Protein AF-A0A955BH51-F1 (afdb_monomer_lite)

Radius of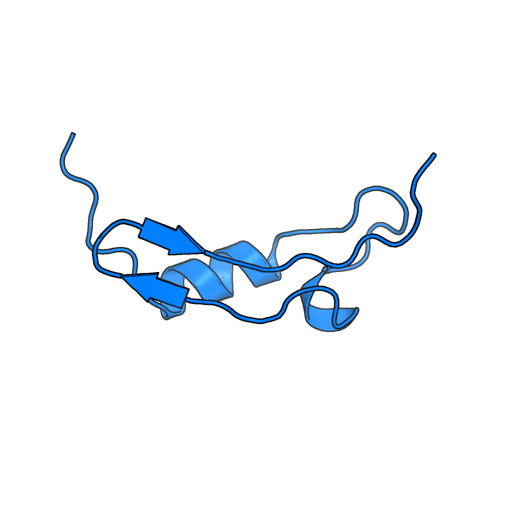 gyration: 12.54 Å; chains: 1; bounding box: 26×19×35 Å

pLDDT: mean 83.86, std 13.33, range [39.22, 94.06]

Structure (mmCIF, N/CA/C/O backbone):
data_AF-A0A955BH51-F1
#
_entry.id   AF-A0A955BH51-F1
#
loop_
_atom_site.group_PDB
_atom_site.id
_atom_site.type_symbol
_atom_site.label_atom_id
_atom_site.label_alt_id
_atom_site.label_comp_id
_atom_site.label_asym_id
_atom_site.label_entity_id
_atom_site.label_seq_id
_atom_site.pdbx_PDB_ins_code
_atom_site.Cartn_x
_atom_site.Cartn_y
_atom_site.Cartn_z
_atom_site.occupancy
_atom_site.B_iso_or_equiv
_atom_site.auth_seq_id
_atom_site.auth_comp_id
_atom_site.auth_asym_id
_atom_site.auth_atom_id
_atom_site.pdbx_PDB_model_num
ATOM 1 N N . MET A 1 1 ? -17.219 -12.956 18.135 1.00 39.22 1 MET A N 1
ATOM 2 C CA . MET A 1 1 ? -15.833 -12.599 17.783 1.00 39.22 1 MET A CA 1
ATOM 3 C C . MET A 1 1 ? -15.783 -11.084 17.787 1.00 39.22 1 MET A C 1
ATOM 5 O O . MET A 1 1 ? -16.394 -10.491 16.912 1.00 39.22 1 MET A O 1
ATOM 9 N N . SER A 1 2 ? -15.235 -10.467 18.837 1.00 43.00 2 SER A N 1
ATOM 10 C CA . SER A 1 2 ? -15.060 -9.010 18.857 1.00 43.00 2 SER A CA 1
ATOM 11 C C . SER A 1 2 ? -13.847 -8.695 18.004 1.00 43.00 2 SER A C 1
ATOM 13 O O . SER A 1 2 ? -12.730 -8.994 18.409 1.00 43.00 2 SER A O 1
ATOM 15 N N . SER A 1 3 ? -14.075 -8.169 16.808 1.00 56.31 3 SER A N 1
ATOM 16 C CA . SER A 1 3 ? -13.011 -7.557 16.025 1.00 56.31 3 SER A CA 1
ATOM 17 C C . SER A 1 3 ? -12.675 -6.233 16.700 1.00 56.31 3 SER A C 1
ATOM 19 O O . SER A 1 3 ? -13.529 -5.346 16.760 1.00 56.31 3 SER A O 1
ATOM 21 N N . ASP A 1 4 ? -11.469 -6.111 17.250 1.00 62.06 4 ASP A N 1
ATOM 22 C CA . ASP A 1 4 ? -10.926 -4.809 17.627 1.00 62.06 4 ASP A CA 1
ATOM 23 C C . ASP A 1 4 ? -11.068 -3.836 16.445 1.00 62.06 4 ASP A C 1
ATOM 25 O O . ASP A 1 4 ? -10.954 -4.260 15.285 1.00 62.06 4 ASP A O 1
ATOM 29 N N . PRO A 1 5 ? -11.342 -2.542 16.697 1.00 64.06 5 PRO A N 1
ATOM 30 C CA . PRO A 1 5 ? -11.418 -1.563 15.625 1.00 64.06 5 PRO A CA 1
ATOM 31 C C . PRO A 1 5 ? -10.113 -1.615 14.828 1.00 64.06 5 PRO A C 1
ATOM 33 O O . PRO A 1 5 ? -9.030 -1.389 15.370 1.00 64.06 5 PRO A O 1
ATOM 36 N N . THR A 1 6 ? -10.212 -1.960 13.542 1.00 72.19 6 THR A N 1
ATOM 37 C CA . THR A 1 6 ? -9.049 -2.006 12.653 1.00 72.19 6 THR A CA 1
ATOM 38 C C . THR A 1 6 ? -8.533 -0.583 12.543 1.00 72.19 6 THR A C 1
ATOM 40 O O . THR A 1 6 ? -9.222 0.285 12.023 1.00 72.19 6 THR A O 1
ATOM 43 N N . THR A 1 7 ? -7.366 -0.306 13.115 1.00 83.25 7 THR A N 1
ATOM 44 C CA . THR A 1 7 ? -6.773 1.031 13.066 1.00 83.25 7 THR A CA 1
ATOM 45 C C . THR A 1 7 ? -5.911 1.173 11.821 1.00 83.25 7 THR A C 1
ATOM 47 O O . THR A 1 7 ? -5.357 0.191 11.323 1.00 83.25 7 THR A O 1
ATOM 50 N N . GLN A 1 8 ? -5.734 2.411 11.355 1.00 82.12 8 GLN A N 1
ATOM 51 C CA . GLN A 1 8 ? -4.791 2.709 10.275 1.00 82.12 8 GLN A CA 1
ATOM 52 C C . GLN A 1 8 ? -3.385 2.170 10.592 1.00 82.12 8 GLN A C 1
ATOM 54 O O . GLN A 1 8 ? -2.750 1.576 9.735 1.00 82.12 8 GLN A O 1
ATOM 59 N N . ALA A 1 9 ? -2.938 2.276 11.848 1.00 85.19 9 ALA A N 1
ATOM 60 C CA . ALA A 1 9 ? -1.630 1.779 12.269 1.00 85.19 9 ALA A CA 1
ATOM 61 C C . ALA A 1 9 ? -1.492 0.250 12.145 1.00 85.19 9 ALA A C 1
ATOM 63 O O . ALA A 1 9 ? -0.449 -0.243 11.719 1.00 85.19 9 ALA A O 1
ATOM 64 N N . ALA A 1 10 ? -2.539 -0.506 12.495 1.00 86.75 10 ALA A N 1
ATOM 65 C CA . ALA A 1 10 ? -2.540 -1.960 12.334 1.00 86.75 10 ALA A CA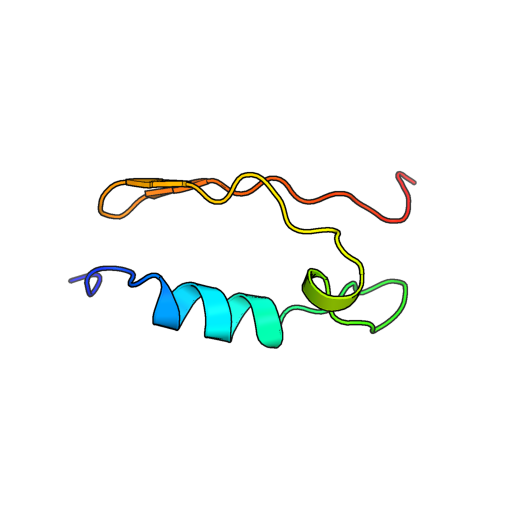 1
ATOM 66 C C . ALA A 1 10 ? -2.497 -2.361 10.851 1.00 86.75 10 ALA A C 1
ATOM 68 O O . ALA A 1 10 ? -1.812 -3.313 10.481 1.00 86.75 10 ALA A O 1
ATOM 69 N N . LEU A 1 11 ? -3.192 -1.603 10.001 1.00 86.94 11 LEU A N 1
ATOM 70 C CA . LEU A 1 11 ? -3.159 -1.796 8.560 1.00 86.94 11 LEU A CA 1
ATOM 71 C C . LEU A 1 11 ? -1.778 -1.496 7.968 1.00 86.94 11 LEU A C 1
ATOM 73 O O . LEU A 1 11 ? -1.263 -2.300 7.194 1.00 86.94 11 LEU A O 1
ATOM 77 N N . ASP A 1 12 ? -1.170 -0.372 8.343 1.00 86.69 12 ASP A N 1
ATOM 78 C CA . ASP A 1 12 ? 0.156 0.018 7.860 1.00 86.69 12 ASP A CA 1
ATOM 79 C C . ASP A 1 12 ? 1.208 -1.035 8.242 1.00 86.69 12 ASP A C 1
ATOM 81 O O . ASP A 1 12 ? 2.052 -1.395 7.420 1.00 86.69 12 ASP A O 1
ATOM 85 N N . ALA A 1 13 ? 1.115 -1.595 9.455 1.00 89.75 13 ALA A N 1
ATOM 86 C CA . ALA A 1 13 ? 1.972 -2.692 9.899 1.00 89.75 13 ALA A CA 1
ATOM 87 C C . ALA A 1 13 ? 1.773 -3.962 9.053 1.00 89.75 13 ALA A C 1
ATOM 89 O O . ALA A 1 13 ? 2.748 -4.552 8.592 1.00 89.75 13 ALA A O 1
ATOM 90 N N . ALA A 1 14 ? 0.522 -4.348 8.785 1.00 90.31 14 ALA A N 1
ATOM 91 C CA . ALA A 1 14 ? 0.224 -5.512 7.952 1.00 90.31 14 ALA A CA 1
ATOM 92 C C . ALA A 1 14 ? 0.722 -5.336 6.504 1.00 90.31 14 ALA A C 1
ATOM 94 O O . ALA A 1 14 ? 1.307 -6.251 5.925 1.00 90.31 14 ALA A O 1
ATOM 95 N N . LEU A 1 15 ? 0.535 -4.148 5.920 1.00 90.19 15 LEU A N 1
ATOM 96 C CA . LEU A 1 15 ? 0.996 -3.835 4.565 1.00 90.19 15 LEU A CA 1
ATOM 97 C C . LEU A 1 15 ? 2.526 -3.777 4.461 1.00 90.19 15 LEU A C 1
ATOM 99 O O . LEU A 1 15 ? 3.071 -4.115 3.411 1.00 90.19 15 LEU A O 1
ATOM 103 N N . ALA A 1 16 ? 3.226 -3.382 5.529 1.00 89.50 16 ALA A N 1
ATOM 104 C CA . ALA A 1 16 ? 4.688 -3.371 5.566 1.00 89.50 16 ALA A CA 1
ATOM 105 C C . ALA A 1 16 ? 5.295 -4.783 5.475 1.00 89.50 16 ALA A C 1
ATOM 107 O O . ALA A 1 16 ? 6.375 -4.956 4.907 1.00 89.50 16 ALA A O 1
ATOM 108 N N . GLU A 1 17 ? 4.598 -5.794 5.998 1.00 93.62 17 GLU A N 1
ATOM 109 C CA . GLU A 1 17 ? 5.030 -7.195 5.949 1.00 93.62 17 GLU A CA 1
ATOM 110 C C . GLU A 1 17 ? 4.545 -7.934 4.693 1.00 93.62 17 GLU A C 1
ATOM 112 O O . GLU A 1 17 ? 5.061 -9.006 4.362 1.00 93.62 17 GLU A O 1
ATOM 117 N N . PHE A 1 18 ? 3.588 -7.359 3.960 1.00 92.50 18 PHE A N 1
ATOM 118 C CA . PHE A 1 18 ? 3.011 -7.974 2.772 1.00 92.50 18 PHE A CA 1
ATOM 119 C C . PHE A 1 18 ? 3.948 -7.850 1.562 1.00 92.50 18 PHE A C 1
ATOM 121 O O . PHE A 1 18 ? 4.252 -6.758 1.067 1.00 92.50 18 PHE A O 1
ATOM 128 N N . LYS A 1 19 ? 4.428 -8.999 1.081 1.00 93.88 19 LYS A N 1
ATOM 129 C CA . LYS A 1 19 ? 5.373 -9.102 -0.036 1.00 93.88 19 LYS A CA 1
ATOM 130 C C . LYS A 1 19 ? 4.680 -9.615 -1.286 1.00 93.88 19 LYS A C 1
ATOM 132 O O . LYS A 1 19 ? 3.873 -10.538 -1.212 1.00 93.88 19 LYS A O 1
ATOM 137 N N . ASP A 1 20 ? 5.059 -9.053 -2.423 1.00 90.19 20 ASP A N 1
ATOM 138 C CA . ASP A 1 20 ? 4.740 -9.609 -3.727 1.00 90.19 20 ASP A CA 1
ATOM 139 C C . ASP A 1 20 ? 5.454 -10.968 -3.892 1.00 90.19 20 ASP A C 1
ATOM 141 O O . ASP A 1 20 ? 6.684 -11.023 -3.767 1.00 90.19 20 ASP A O 1
ATOM 145 N N . PRO A 1 21 ? 4.725 -12.075 -4.127 1.00 88.81 21 PRO A N 1
ATOM 146 C CA . PRO A 1 21 ? 5.316 -13.408 -4.208 1.00 88.81 21 PRO A CA 1
ATOM 147 C C . PRO A 1 21 ? 6.237 -13.595 -5.418 1.00 88.81 21 PRO A C 1
ATOM 149 O O . PRO A 1 21 ? 7.133 -14.435 -5.358 1.00 88.81 21 PRO A O 1
ATOM 152 N N . GLU A 1 22 ? 6.046 -12.832 -6.498 1.00 87.25 22 GLU A N 1
ATOM 153 C CA . GLU A 1 22 ? 6.858 -12.966 -7.712 1.00 87.25 22 GLU A CA 1
ATOM 154 C C . GLU A 1 22 ? 8.254 -12.361 -7.529 1.00 87.25 22 GLU A C 1
ATOM 156 O O . GLU A 1 22 ? 9.258 -12.956 -7.922 1.00 87.25 22 GLU A O 1
ATOM 161 N N . THR A 1 23 ? 8.337 -11.182 -6.908 1.00 88.19 23 THR A N 1
ATOM 162 C CA . THR A 1 23 ? 9.605 -10.453 -6.741 1.00 88.19 23 THR A CA 1
ATOM 163 C C . THR A 1 23 ? 10.212 -10.572 -5.344 1.00 88.19 23 THR A C 1
ATOM 165 O O . THR A 1 23 ? 11.378 -10.224 -5.145 1.00 88.19 23 THR A O 1
ATOM 168 N N . GLY A 1 24 ? 9.433 -11.011 -4.352 1.00 91.00 24 GLY A N 1
ATOM 169 C CA . GLY A 1 24 ? 9.821 -11.046 -2.940 1.00 91.00 24 GLY A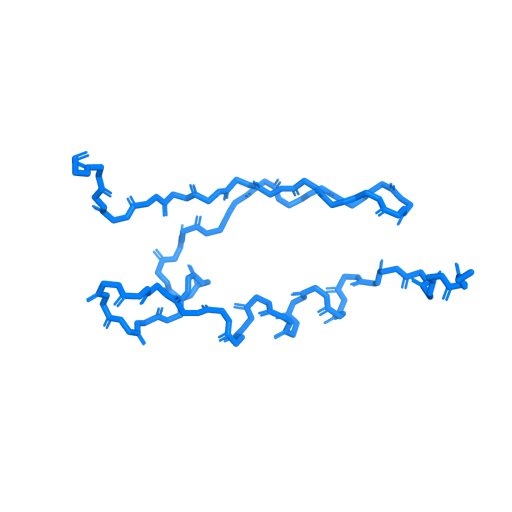 CA 1
ATOM 170 C C . GLY A 1 24 ? 9.939 -9.665 -2.282 1.00 91.00 24 GLY A C 1
ATOM 171 O O . GLY A 1 24 ? 10.385 -9.566 -1.133 1.00 91.00 24 GLY A O 1
ATOM 172 N N . ARG A 1 25 ? 9.569 -8.588 -2.984 1.00 91.44 25 ARG A N 1
ATOM 173 C CA . ARG A 1 25 ? 9.646 -7.204 -2.498 1.00 91.44 25 ARG A CA 1
ATOM 174 C C . ARG A 1 25 ? 8.324 -6.779 -1.855 1.00 91.44 25 ARG A C 1
ATOM 176 O O . ARG A 1 25 ? 7.268 -7.309 -2.167 1.00 91.44 25 ARG A O 1
ATOM 183 N N . GLY A 1 26 ? 8.383 -5.820 -0.931 1.00 94.06 26 GLY A N 1
ATOM 184 C CA . GLY A 1 26 ? 7.189 -5.309 -0.250 1.00 94.06 26 GLY A CA 1
ATOM 185 C C . GLY A 1 26 ? 6.281 -4.510 -1.188 1.00 94.06 26 GLY A C 1
ATOM 186 O O . GLY A 1 26 ? 6.766 -3.616 -1.888 1.00 94.06 26 GLY A O 1
ATOM 187 N N . VAL A 1 27 ? 4.970 -4.771 -1.148 1.00 92.75 27 VAL A N 1
ATOM 188 C CA . VAL A 1 27 ? 3.990 -4.135 -2.053 1.00 92.75 27 VAL A CA 1
ATOM 189 C C . VAL A 1 27 ? 3.916 -2.614 -1.874 1.00 92.75 27 VAL A C 1
ATOM 191 O O . VAL A 1 27 ? 3.697 -1.874 -2.832 1.00 92.75 27 VAL A O 1
ATOM 194 N N . VAL A 1 28 ? 4.165 -2.122 -0.654 1.00 92.19 28 VAL A N 1
ATOM 195 C CA . VAL A 1 28 ? 4.202 -0.684 -0.343 1.00 92.19 28 VAL A CA 1
ATOM 196 C C . VAL A 1 28 ? 5.419 -0.036 -0.998 1.00 92.19 28 VAL A C 1
ATOM 198 O O . VAL A 1 28 ? 5.297 0.983 -1.672 1.00 92.19 28 VAL A O 1
ATOM 201 N N . ALA A 1 29 ? 6.592 -0.661 -0.867 1.00 91.25 29 ALA A N 1
ATOM 202 C CA . ALA A 1 29 ? 7.837 -0.163 -1.451 1.00 91.25 29 ALA A CA 1
ATOM 203 C C . ALA A 1 29 ? 7.826 -0.196 -2.988 1.00 91.25 29 ALA A C 1
ATOM 205 O O . ALA A 1 29 ? 8.556 0.556 -3.631 1.00 91.25 29 ALA A O 1
ATOM 206 N N . MET A 1 30 ? 7.010 -1.072 -3.577 1.00 92.88 30 MET A N 1
ATOM 207 C CA . MET A 1 30 ? 6.789 -1.141 -5.020 1.00 92.88 30 MET A CA 1
ATOM 208 C C . MET A 1 30 ? 5.705 -0.179 -5.519 1.00 92.88 30 MET A C 1
ATOM 210 O O . MET A 1 30 ? 5.486 -0.104 -6.724 1.00 92.88 30 MET A O 1
ATOM 214 N N . GLY A 1 31 ? 5.027 0.551 -4.626 1.00 91.75 31 GLY A N 1
ATOM 215 C CA . GLY A 1 31 ? 3.919 1.433 -4.997 1.00 91.75 31 GLY A CA 1
ATOM 216 C C . GLY A 1 31 ? 2.690 0.684 -5.524 1.00 91.75 31 GLY A C 1
ATOM 217 O O . GLY A 1 31 ? 1.890 1.263 -6.252 1.00 91.75 31 GLY A O 1
ATOM 218 N N . GLN A 1 32 ? 2.536 -0.599 -5.182 1.00 92.62 32 GLN A N 1
ATOM 219 C CA . GLN A 1 32 ? 1.420 -1.434 -5.635 1.00 92.62 32 GLN A CA 1
ATOM 220 C C . GLN A 1 32 ? 0.136 -1.197 -4.837 1.00 92.62 32 GLN A C 1
ATOM 222 O O . GLN A 1 32 ? -0.942 -1.561 -5.296 1.00 92.62 32 GLN A O 1
ATOM 227 N N . VAL A 1 33 ? 0.229 -0.594 -3.652 1.00 93.31 33 VAL A N 1
ATOM 228 C CA . VAL A 1 33 ? -0.921 -0.318 -2.787 1.00 93.31 33 VAL A CA 1
ATOM 229 C C . VAL A 1 33 ? -1.446 1.088 -3.044 1.00 93.31 33 VAL A C 1
ATOM 231 O O . VAL A 1 33 ? -0.706 2.065 -2.951 1.00 93.31 33 VAL A O 1
ATOM 234 N N . SER A 1 34 ? -2.741 1.201 -3.319 1.00 91.62 34 SER A N 1
ATOM 235 C CA . SER A 1 34 ? -3.417 2.484 -3.509 1.00 91.62 34 SER A CA 1
ATOM 236 C C . SER A 1 34 ? -4.868 2.437 -3.027 1.00 91.62 34 SER A C 1
ATOM 238 O O . SER A 1 34 ? -5.419 1.367 -2.772 1.00 91.62 34 SER A O 1
ATOM 240 N N . ASN A 1 35 ? -5.488 3.614 -2.894 1.00 91.56 35 ASN A N 1
ATOM 241 C CA . ASN A 1 35 ? -6.905 3.774 -2.550 1.00 91.56 35 ASN A CA 1
ATOM 242 C C . ASN A 1 35 ? -7.345 2.962 -1.313 1.00 91.56 35 ASN A C 1
ATOM 244 O O . ASN A 1 35 ? -8.324 2.219 -1.353 1.00 91.56 35 ASN A O 1
ATOM 248 N N . ILE A 1 36 ? -6.587 3.089 -0.222 1.00 89.75 36 ILE A N 1
ATOM 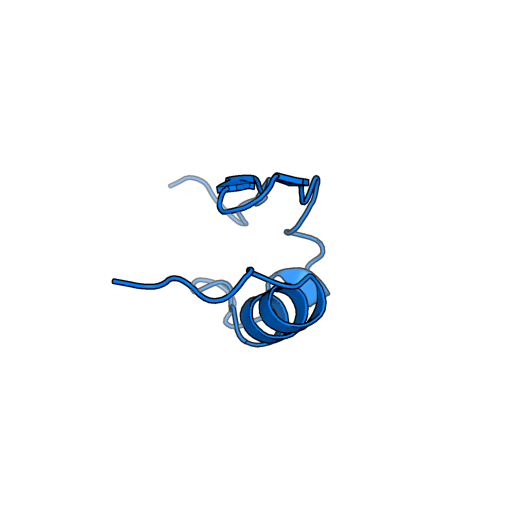249 C CA . ILE A 1 36 ? -6.929 2.481 1.064 1.00 89.75 36 ILE A CA 1
ATOM 250 C C . ILE A 1 36 ? -8.149 3.204 1.644 1.00 89.75 36 ILE A C 1
ATOM 252 O O . ILE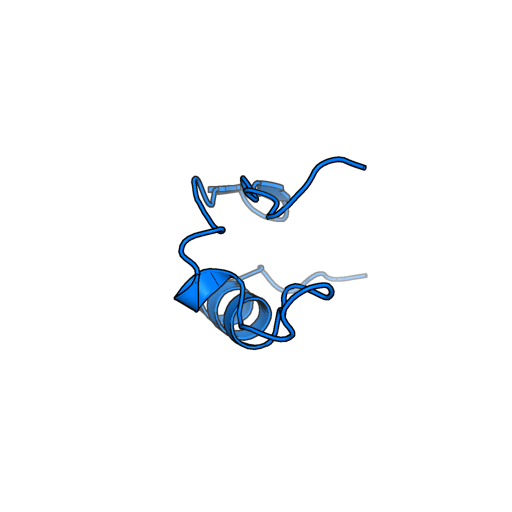 A 1 36 ? -8.116 4.416 1.856 1.00 89.75 36 ILE A O 1
ATOM 256 N N . GLN A 1 37 ? -9.213 2.456 1.917 1.00 90.25 37 GLN A N 1
ATOM 257 C CA . GLN A 1 37 ? -10.452 2.961 2.499 1.00 90.25 37 GLN A CA 1
ATOM 258 C C . GLN A 1 37 ? -10.836 2.097 3.692 1.00 90.25 37 GLN A C 1
ATOM 260 O O . GLN A 1 37 ? -11.091 0.903 3.547 1.00 90.25 37 GLN A O 1
ATOM 265 N N . LEU A 1 38 ? -10.899 2.709 4.867 1.00 86.31 38 LEU A N 1
ATOM 266 C CA . LEU A 1 38 ? -11.324 2.052 6.092 1.00 86.31 38 LEU A CA 1
ATOM 267 C C . LEU A 1 38 ? -12.672 2.634 6.528 1.00 86.31 38 LEU A C 1
ATOM 269 O O . LEU A 1 38 ? -12.782 3.829 6.800 1.00 86.31 38 LEU A O 1
ATOM 273 N N . ALA A 1 39 ? -13.696 1.787 6.595 1.00 84.94 39 ALA A N 1
ATOM 274 C CA . ALA A 1 39 ? -15.041 2.150 7.024 1.00 84.94 39 ALA A CA 1
ATOM 275 C C . ALA A 1 39 ? -15.510 1.181 8.115 1.00 84.94 39 ALA A C 1
ATOM 277 O O . ALA A 1 39 ? -16.072 0.124 7.827 1.00 84.94 39 ALA A O 1
ATOM 278 N N . GLY A 1 40 ? -15.262 1.547 9.376 1.00 82.69 40 GLY A N 1
ATOM 279 C CA . GLY A 1 40 ? -15.568 0.699 10.528 1.00 82.69 40 GLY A CA 1
ATOM 280 C C . GLY A 1 40 ? -14.723 -0.574 10.523 1.00 82.69 40 GLY A C 1
ATOM 281 O O . GLY A 1 40 ? -13.530 -0.528 10.806 1.00 82.69 40 GLY A O 1
ATOM 282 N N . ASP A 1 41 ? -15.353 -1.699 10.197 1.00 82.31 41 ASP A N 1
ATOM 283 C CA . ASP A 1 41 ? -14.750 -3.033 10.108 1.00 82.31 41 ASP A CA 1
ATOM 284 C C . ASP A 1 41 ? -14.410 -3.458 8.669 1.00 82.31 41 ASP A C 1
ATOM 286 O O . ASP A 1 41 ? -13.881 -4.549 8.450 1.00 82.31 41 ASP A O 1
ATOM 290 N N . ARG A 1 42 ? -14.708 -2.614 7.674 1.00 83.81 42 ARG A N 1
ATOM 291 C CA . ARG A 1 42 ? -14.426 -2.896 6.265 1.00 83.81 42 ARG A CA 1
ATOM 292 C C . ARG A 1 42 ? -13.191 -2.159 5.784 1.00 83.81 42 ARG A C 1
ATOM 294 O O . ARG A 1 42 ? -13.100 -0.938 5.901 1.00 83.81 42 ARG A O 1
ATOM 301 N N . LEU A 1 43 ? -12.299 -2.918 5.161 1.00 87.38 43 LEU A N 1
ATOM 302 C CA . LEU A 1 43 ? -11.127 -2.422 4.460 1.00 87.38 43 LEU A CA 1
ATOM 303 C C . LEU A 1 43 ? -11.295 -2.638 2.953 1.00 87.38 43 LEU A C 1
ATOM 305 O O . LEU A 1 43 ? -11.469 -3.768 2.499 1.00 87.38 43 LEU A O 1
ATOM 309 N N . GLY A 1 44 ? -11.215 -1.556 2.187 1.00 90.50 44 GLY A N 1
ATOM 310 C CA . GLY A 1 44 ? -11.010 -1.573 0.743 1.00 90.50 44 GLY A CA 1
ATOM 311 C C . GLY A 1 44 ? -9.577 -1.166 0.413 1.00 90.50 44 GLY A C 1
ATOM 312 O O . GLY A 1 44 ? -9.048 -0.228 1.006 1.00 90.50 44 GLY A O 1
ATOM 313 N N . VAL A 1 45 ? -8.945 -1.864 -0.527 1.00 91.25 45 VAL A N 1
ATOM 314 C CA . VAL A 1 45 ? -7.613 -1.520 -1.034 1.00 91.25 45 VAL A CA 1
ATOM 315 C C . VAL A 1 45 ? -7.503 -1.898 -2.505 1.00 91.25 45 VAL A C 1
ATOM 317 O O . VAL A 1 45 ? -7.986 -2.952 -2.921 1.00 91.25 45 VAL A O 1
ATOM 320 N N . THR A 1 46 ? -6.855 -1.046 -3.292 1.00 93.19 46 THR A N 1
ATOM 321 C CA . THR A 1 46 ? -6.491 -1.346 -4.676 1.00 93.19 46 THR A CA 1
ATOM 322 C C . THR A 1 46 ? -5.046 -1.830 -4.710 1.00 93.19 46 THR A C 1
ATOM 324 O O . THR A 1 46 ? -4.132 -1.095 -4.335 1.00 93.19 46 THR A O 1
ATOM 327 N N . LEU A 1 47 ? -4.844 -3.059 -5.187 1.00 91.25 47 LEU A N 1
ATOM 328 C CA . LEU A 1 47 ? -3.531 -3.674 -5.376 1.00 91.25 47 LEU A CA 1
ATOM 329 C C . LEU A 1 47 ? -3.216 -3.787 -6.870 1.00 91.25 47 LEU A C 1
ATOM 331 O O . LEU A 1 47 ? -3.942 -4.446 -7.613 1.00 91.25 47 LEU A O 1
ATOM 335 N N . ALA A 1 48 ? -2.133 -3.148 -7.302 1.00 90.31 48 ALA A N 1
ATOM 336 C CA . ALA A 1 48 ? -1.580 -3.322 -8.637 1.00 90.31 48 ALA A CA 1
ATOM 337 C C . ALA A 1 48 ? -0.687 -4.568 -8.667 1.00 90.31 48 ALA A C 1
ATOM 339 O O . ALA A 1 48 ? 0.216 -4.712 -7.844 1.00 90.31 48 ALA A O 1
ATOM 340 N N . LEU A 1 49 ? -0.930 -5.462 -9.622 1.00 88.81 49 LEU A N 1
ATOM 341 C CA . LEU A 1 49 ? -0.155 -6.690 -9.784 1.00 88.81 49 LEU A CA 1
ATOM 342 C C . LEU A 1 49 ? 1.011 -6.465 -10.746 1.00 88.81 49 LEU A C 1
ATOM 344 O O . LEU A 1 49 ? 0.909 -5.680 -11.689 1.00 88.81 49 LEU A O 1
ATOM 348 N N . THR A 1 50 ? 2.117 -7.157 -10.499 1.00 80.44 50 THR A N 1
ATOM 349 C CA . THR A 1 50 ? 3.301 -7.174 -11.366 1.00 80.44 50 THR A CA 1
ATOM 350 C C . THR A 1 50 ? 3.027 -7.869 -12.698 1.00 80.44 50 THR A C 1
ATOM 352 O O . THR A 1 50 ? 3.478 -7.356 -13.721 1.00 80.44 50 THR A O 1
ATOM 355 N N . THR A 1 51 ? 2.231 -8.950 -12.715 1.00 80.00 51 THR A N 1
ATOM 356 C CA . THR A 1 51 ? 1.805 -9.642 -13.948 1.00 80.00 51 THR A CA 1
ATOM 357 C C . THR A 1 51 ? 0.433 -10.325 -13.789 1.00 80.00 51 THR A C 1
ATOM 359 O O . THR A 1 51 ? 0.117 -10.867 -12.734 1.00 80.00 51 THR A O 1
ATOM 362 N N . TYR A 1 52 ? -0.387 -10.318 -14.849 1.00 57.53 52 TYR A N 1
ATOM 363 C CA . TYR A 1 52 ? -1.526 -11.231 -15.047 1.00 57.53 52 TYR A CA 1
ATOM 364 C C . TYR A 1 52 ? -1.013 -12.400 -15.898 1.00 57.53 52 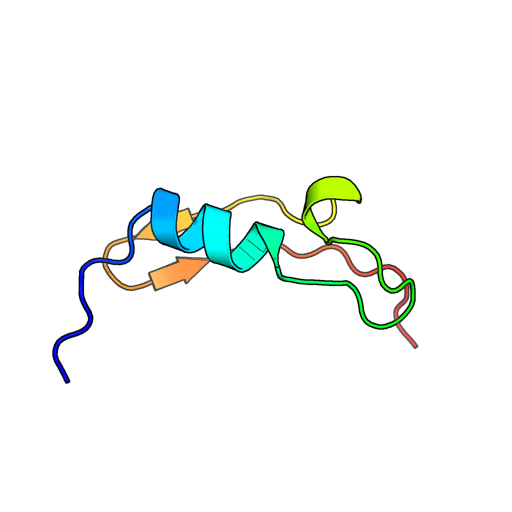TYR A C 1
ATOM 366 O O . TYR A 1 52 ? -0.582 -12.159 -17.026 1.00 57.53 52 TYR A O 1
ATOM 374 N N . SER A 1 53 ? -0.974 -13.618 -15.348 1.00 45.38 53 SER A N 1
ATOM 375 C CA . SER A 1 53 ? -0.698 -14.831 -16.141 1.00 45.38 53 SER A CA 1
ATOM 376 C C . SER A 1 53 ? -1.943 -15.292 -16.884 1.00 45.38 53 SER A C 1
ATOM 378 O O . SER A 1 53 ? -3.024 -15.283 -16.252 1.00 45.38 53 SER A O 1
#

Sequence (53 aa):
MSSDPTTQAALDAALAEFKDPETGRGVVAMGQVSNIQLAGDRLGVTLALTTYS

Secondary structure (DSSP, 8-state):
-------HHHHHHHHHH-B-TTT-SBTTTTT-EEEEEEETTEEEEEE--S---

Foldseek 3Di:
DDDDFCDPVNVVVVQQPDAQPVPRHRQVVVVQWDDWDGDGPDTDIGGDHPDDD